Protein AF-A0A067C4D7-F1 (afdb_monomer_lite)

Radius of gyration: 29.2 Å; chains: 1; bounding box: 70×32×86 Å

Structure (mmCIF, N/CA/C/O backbone):
data_AF-A0A067C4D7-F1
#
_entry.id   AF-A0A067C4D7-F1
#
loop_
_atom_site.group_PDB
_atom_site.id
_atom_site.type_symbol
_atom_site.label_atom_id
_atom_site.label_alt_id
_atom_site.label_comp_id
_atom_site.label_asym_id
_atom_site.label_entity_id
_atom_site.label_seq_id
_atom_site.pdbx_PDB_ins_code
_atom_site.Cartn_x
_atom_site.Cartn_y
_atom_site.Cartn_z
_atom_site.occupancy
_atom_site.B_iso_or_equiv
_atom_site.auth_seq_id
_atom_site.auth_comp_id
_atom_site.auth_asym_id
_atom_site.auth_atom_id
_atom_site.pdbx_PDB_model_num
ATOM 1 N N . MET A 1 1 ? 17.557 -11.963 -56.434 1.00 45.28 1 MET A N 1
ATOM 2 C CA . MET A 1 1 ? 16.498 -11.392 -55.576 1.00 45.28 1 MET A CA 1
ATOM 3 C C . MET A 1 1 ? 16.183 -12.482 -54.581 1.00 45.28 1 MET A C 1
ATOM 5 O O . MET A 1 1 ? 15.4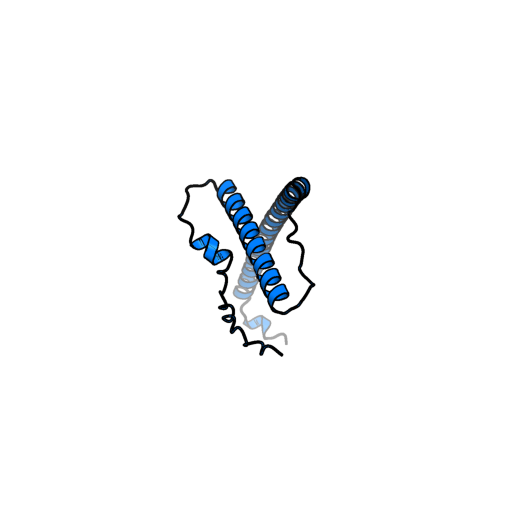04 -13.369 -54.903 1.00 45.28 1 MET A O 1
ATOM 9 N N . ASP A 1 2 ? 16.912 -12.498 -53.471 1.00 51.19 2 ASP A N 1
ATOM 10 C CA . ASP A 1 2 ? 16.811 -13.582 -52.497 1.00 51.19 2 ASP A CA 1
ATOM 11 C C . ASP A 1 2 ? 15.486 -13.450 -51.747 1.00 51.19 2 ASP A C 1
ATOM 13 O O . ASP A 1 2 ? 15.133 -12.373 -51.262 1.00 51.19 2 ASP A O 1
ATOM 17 N N . ALA A 1 3 ? 14.708 -14.530 -51.747 1.00 57.72 3 ALA A N 1
ATOM 18 C CA . ALA A 1 3 ? 13.414 -14.586 -51.092 1.00 57.72 3 ALA A CA 1
ATOM 19 C C . ALA A 1 3 ? 13.622 -14.537 -49.572 1.00 57.72 3 ALA A C 1
ATOM 21 O O . ALA A 1 3 ? 14.267 -15.412 -48.999 1.00 57.72 3 ALA A O 1
ATOM 22 N N . LEU A 1 4 ? 13.095 -13.500 -48.921 1.00 62.12 4 LEU A N 1
ATOM 23 C CA . LEU A 1 4 ? 13.079 -13.397 -47.464 1.00 62.12 4 LEU A CA 1
ATOM 24 C C . LEU A 1 4 ? 12.046 -14.387 -46.916 1.00 62.12 4 LEU A C 1
ATOM 26 O O . LEU A 1 4 ? 10.842 -14.192 -47.088 1.00 62.12 4 LEU A O 1
ATOM 30 N N . GLU A 1 5 ? 12.514 -15.454 -46.272 1.00 59.94 5 GLU A N 1
ATOM 31 C CA . GLU A 1 5 ? 11.636 -16.396 -45.582 1.00 59.94 5 GLU A CA 1
ATOM 32 C C . GLU A 1 5 ? 11.087 -15.771 -44.285 1.00 59.94 5 GLU A C 1
ATOM 34 O O . GLU A 1 5 ? 11.841 -15.158 -43.520 1.00 59.94 5 GLU A O 1
ATOM 39 N N . PRO A 1 6 ? 9.778 -15.902 -44.003 1.00 63.62 6 PRO A N 1
ATOM 40 C CA . PRO A 1 6 ? 9.190 -15.374 -42.782 1.00 63.62 6 PRO A CA 1
ATOM 41 C C . PRO A 1 6 ? 9.663 -16.183 -41.567 1.00 63.62 6 PRO A C 1
ATOM 43 O O . PRO A 1 6 ? 9.282 -17.336 -41.369 1.00 63.62 6 PRO A O 1
ATOM 46 N N . VAL A 1 7 ? 10.473 -15.552 -40.716 1.00 66.38 7 VAL A N 1
ATOM 47 C CA . VAL A 1 7 ? 10.859 -16.095 -39.408 1.00 66.38 7 VAL A CA 1
ATOM 48 C C . VAL A 1 7 ? 9.646 -16.023 -38.479 1.00 66.38 7 VAL A C 1
ATOM 50 O O . VAL A 1 7 ? 9.247 -14.947 -38.034 1.00 66.38 7 VAL A O 1
ATOM 53 N N . VAL A 1 8 ? 9.041 -17.174 -38.187 1.00 59.34 8 VAL A N 1
ATOM 54 C CA . VAL A 1 8 ? 7.929 -17.281 -37.233 1.00 59.34 8 VAL A CA 1
ATOM 55 C C . VAL A 1 8 ? 8.490 -17.168 -35.816 1.00 59.34 8 VAL A C 1
ATOM 57 O O . VAL A 1 8 ? 8.965 -18.144 -35.237 1.00 59.34 8 VAL A O 1
ATOM 60 N N . VAL A 1 9 ? 8.460 -15.961 -35.254 1.00 67.25 9 VAL A N 1
ATOM 61 C CA . VAL A 1 9 ? 8.823 -15.740 -33.849 1.00 67.25 9 VAL A CA 1
ATOM 62 C C . VAL A 1 9 ? 7.652 -16.206 -32.972 1.00 67.25 9 VAL A C 1
ATOM 64 O O . VAL A 1 9 ? 6.518 -15.780 -33.208 1.00 67.25 9 VAL A O 1
ATOM 67 N N . PRO A 1 10 ? 7.869 -17.085 -31.975 1.00 62.44 10 PRO A N 1
ATOM 68 C CA . PRO A 1 10 ? 6.796 -17.527 -31.095 1.00 62.44 10 PRO A CA 1
ATOM 69 C C . PRO A 1 10 ? 6.196 -16.339 -30.337 1.00 62.44 10 PRO A C 1
ATOM 71 O O . PRO A 1 10 ? 6.917 -15.515 -29.772 1.00 62.44 10 PRO A O 1
ATOM 74 N N . LEU A 1 11 ? 4.862 -16.275 -30.314 1.00 57.03 11 LEU A N 1
ATOM 75 C CA . LEU A 1 11 ? 4.118 -15.261 -29.572 1.00 57.03 11 LEU A CA 1
ATOM 76 C C . LEU A 1 11 ? 4.482 -15.325 -28.077 1.00 57.03 11 LEU A C 1
ATOM 78 O O . LEU A 1 11 ? 4.544 -16.423 -27.508 1.00 57.03 11 LEU A O 1
ATOM 82 N N . PRO A 1 12 ? 4.693 -14.174 -27.416 1.00 58.53 12 PRO A N 1
ATOM 83 C CA . PRO A 1 12 ? 4.969 -14.143 -25.989 1.00 58.53 12 PRO A CA 1
ATOM 84 C C . PRO A 1 12 ? 3.787 -14.751 -25.225 1.00 58.53 12 PRO A C 1
ATOM 86 O O . PRO A 1 12 ? 2.637 -14.343 -25.387 1.00 58.53 12 PRO A O 1
ATOM 89 N N . ARG A 1 13 ? 4.065 -15.754 -24.384 1.00 62.06 13 ARG A N 1
ATOM 90 C CA . ARG A 1 13 ? 3.059 -16.313 -23.474 1.00 62.06 13 ARG A CA 1
ATOM 91 C C . ARG A 1 13 ? 2.679 -15.238 -22.457 1.00 62.06 13 ARG A C 1
ATOM 93 O O . ARG A 1 13 ? 3.555 -14.688 -21.793 1.00 62.06 13 ARG A O 1
ATOM 100 N N . VAL A 1 14 ? 1.384 -14.961 -22.317 1.00 53.09 14 VAL A N 1
ATOM 101 C CA . VAL A 1 14 ? 0.871 -14.061 -21.277 1.00 53.09 14 VAL A CA 1
ATOM 102 C C . VAL A 1 14 ? 1.105 -14.727 -19.922 1.00 53.09 14 VAL A C 1
ATOM 104 O O . VAL A 1 14 ? 0.432 -15.694 -19.570 1.00 53.09 14 VAL A O 1
ATOM 107 N N . VAL A 1 15 ? 2.095 -14.242 -19.176 1.00 61.50 15 VAL A N 1
ATOM 108 C CA . VAL A 1 15 ? 2.343 -14.666 -17.795 1.00 61.50 15 VAL A CA 1
ATOM 109 C C . VAL A 1 15 ? 1.632 -13.678 -16.881 1.00 61.50 15 VAL A C 1
ATOM 111 O O . VAL A 1 15 ? 2.054 -12.530 -16.750 1.00 61.50 15 VAL A O 1
ATOM 114 N N . CYS A 1 16 ? 0.540 -14.112 -16.252 1.00 60.81 16 CYS A N 1
ATOM 115 C CA . CYS A 1 16 ? -0.111 -13.331 -15.206 1.00 60.81 16 CYS A CA 1
ATOM 116 C C . CYS A 1 16 ? 0.825 -13.262 -13.995 1.00 60.81 16 CYS A C 1
ATOM 118 O O . CYS A 1 16 ? 1.063 -14.272 -13.330 1.00 60.81 16 CYS A O 1
ATOM 120 N N . MET A 1 17 ? 1.365 -12.079 -13.707 1.00 67.06 17 MET A N 1
ATOM 121 C CA . MET A 1 17 ? 2.173 -11.876 -12.508 1.00 67.06 17 MET A CA 1
ATOM 122 C C . MET A 1 17 ? 1.288 -12.024 -11.255 1.00 67.06 17 MET A C 1
ATOM 124 O O . MET A 1 17 ? 0.211 -11.423 -11.203 1.00 67.06 17 MET A O 1
ATOM 128 N N . PRO A 1 18 ? 1.704 -12.806 -10.239 1.00 70.56 18 PRO A N 1
ATOM 129 C CA . PRO A 1 18 ? 0.938 -12.960 -9.004 1.00 70.56 18 PRO A CA 1
ATOM 130 C C . PRO A 1 18 ? 0.859 -11.626 -8.265 1.00 70.56 18 PRO A C 1
ATOM 132 O O . PRO A 1 18 ? 1.828 -10.879 -8.254 1.00 70.56 18 PRO A O 1
ATOM 135 N N . SER A 1 19 ? -0.267 -11.325 -7.614 1.00 74.75 19 SER A N 1
ATOM 136 C CA . SER A 1 19 ? -0.416 -10.067 -6.869 1.00 74.75 19 SER A CA 1
ATOM 137 C C . SER A 1 19 ? 0.635 -9.921 -5.755 1.00 74.75 19 SER A C 1
ATOM 139 O O . SER A 1 19 ? 1.112 -10.922 -5.213 1.00 74.75 19 SER A O 1
ATOM 141 N N . ALA A 1 20 ? 0.936 -8.686 -5.332 1.00 73.12 20 ALA A N 1
ATOM 142 C CA . ALA A 1 20 ? 1.822 -8.435 -4.187 1.00 73.12 20 ALA A CA 1
ATOM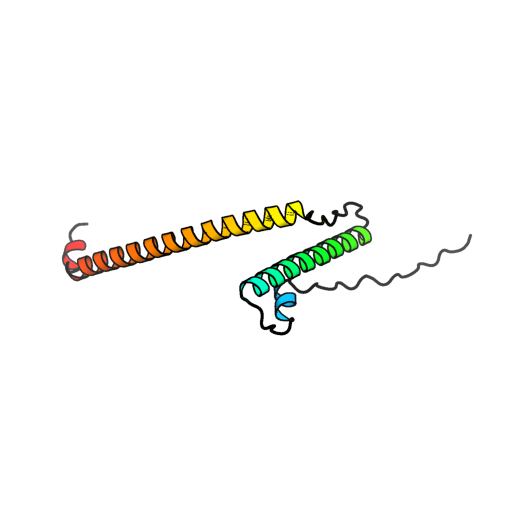 143 C C . ALA A 1 20 ? 1.389 -9.203 -2.923 1.00 73.12 20 ALA A C 1
ATOM 145 O O . ALA A 1 20 ? 2.230 -9.687 -2.169 1.00 73.12 20 ALA A O 1
ATOM 146 N N . ALA A 1 21 ? 0.079 -9.341 -2.696 1.00 71.75 21 ALA A N 1
ATOM 147 C CA . ALA A 1 21 ? -0.464 -10.100 -1.574 1.00 71.75 21 ALA A CA 1
ATOM 148 C C . ALA A 1 21 ? -0.156 -11.600 -1.702 1.00 71.75 21 ALA A C 1
ATOM 150 O O . ALA A 1 21 ? 0.283 -12.221 -0.737 1.00 71.75 21 ALA A O 1
ATOM 151 N N . THR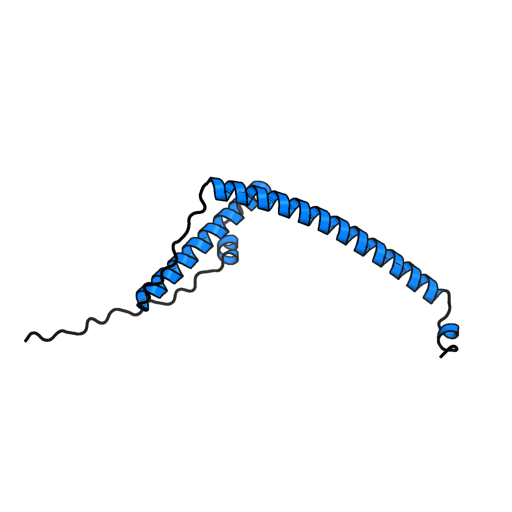 A 1 22 ? -0.306 -12.163 -2.904 1.00 73.69 22 THR A N 1
ATOM 152 C CA . THR A 1 22 ? 0.022 -13.564 -3.208 1.00 73.69 22 THR A CA 1
ATOM 153 C C . THR A 1 22 ? 1.521 -13.829 -3.065 1.00 73.69 22 THR A C 1
ATOM 155 O O . THR A 1 22 ? 1.914 -14.813 -2.444 1.00 73.69 22 THR A O 1
ATOM 158 N N . ALA A 1 23 ? 2.363 -12.921 -3.566 1.00 71.00 23 ALA A N 1
ATOM 159 C CA . ALA A 1 23 ? 3.813 -13.004 -3.407 1.00 71.00 23 ALA A CA 1
ATOM 160 C C . ALA A 1 23 ? 4.227 -12.927 -1.928 1.00 71.00 23 ALA A C 1
ATOM 162 O O . ALA A 1 23 ? 5.101 -13.669 -1.494 1.00 71.00 23 ALA A O 1
ATOM 163 N N . ASN A 1 24 ? 3.564 -12.081 -1.133 1.00 72.62 24 ASN A N 1
ATOM 164 C CA . ASN A 1 24 ? 3.804 -11.973 0.306 1.00 72.62 24 ASN A CA 1
ATOM 165 C C . ASN A 1 24 ? 3.350 -13.211 1.089 1.00 72.62 24 ASN A C 1
ATOM 167 O O . ASN A 1 24 ? 4.014 -13.580 2.056 1.00 72.62 24 ASN A O 1
ATOM 171 N N . ALA A 1 25 ? 2.245 -13.838 0.680 1.00 74.25 25 ALA A N 1
ATOM 172 C CA . ALA A 1 25 ? 1.701 -15.038 1.312 1.00 74.25 25 ALA A CA 1
ATOM 173 C C . ALA A 1 25 ? 2.518 -16.306 1.008 1.00 74.25 25 ALA A C 1
ATOM 175 O O . ALA A 1 25 ? 2.527 -17.229 1.814 1.00 74.25 25 ALA A O 1
ATOM 176 N N . ALA A 1 26 ? 3.225 -16.346 -0.126 1.00 72.44 26 ALA A N 1
ATOM 177 C CA . ALA A 1 26 ? 4.073 -17.475 -0.519 1.00 72.44 26 ALA A CA 1
ATOM 178 C C . ALA A 1 26 ? 5.401 -17.560 0.261 1.00 72.44 26 ALA A C 1
ATOM 180 O O . ALA A 1 26 ? 6.145 -18.530 0.122 1.00 72.44 26 ALA A O 1
ATOM 181 N N . VAL A 1 27 ? 5.727 -16.547 1.066 1.00 68.56 27 VAL A N 1
ATOM 182 C CA . VAL A 1 27 ? 6.971 -16.520 1.839 1.00 68.56 27 VAL A CA 1
ATOM 183 C C . VAL A 1 27 ? 6.795 -17.309 3.140 1.00 68.56 27 VAL A C 1
ATOM 185 O O . VAL A 1 27 ? 5.814 -17.083 3.851 1.00 68.56 27 VAL A O 1
ATOM 188 N N . PRO A 1 28 ? 7.770 -18.162 3.512 1.00 77.19 28 PRO A N 1
ATOM 189 C CA . PRO A 1 28 ? 7.791 -18.816 4.813 1.00 77.19 28 PRO A CA 1
ATOM 190 C C . PRO A 1 28 ? 7.576 -17.831 5.976 1.00 77.19 28 PRO A C 1
ATOM 192 O O . PRO A 1 28 ? 8.114 -16.715 5.945 1.00 77.19 28 PRO A O 1
ATOM 195 N N . PRO A 1 29 ? 6.836 -18.226 7.028 1.00 75.38 29 PRO A N 1
ATOM 196 C CA . PRO A 1 29 ? 6.641 -17.390 8.204 1.00 75.38 29 PRO A CA 1
ATOM 197 C C . PRO A 1 29 ? 7.980 -17.186 8.924 1.00 75.38 29 PRO A C 1
ATOM 199 O O . PRO A 1 29 ? 8.511 -18.088 9.569 1.00 75.38 29 PRO A O 1
ATOM 202 N N . MET A 1 30 ? 8.540 -15.983 8.810 1.00 77.81 30 MET A N 1
ATOM 203 C CA . MET A 1 30 ? 9.756 -15.591 9.522 1.00 77.81 30 MET A CA 1
ATOM 204 C C . MET A 1 30 ? 9.392 -15.016 10.892 1.00 77.81 30 MET A C 1
ATOM 206 O O . MET A 1 30 ? 8.493 -14.178 11.001 1.00 77.81 30 MET A O 1
ATOM 210 N N . ARG A 1 31 ? 10.112 -15.427 11.942 1.00 85.50 31 ARG A N 1
ATOM 211 C CA . ARG A 1 31 ? 10.001 -14.810 13.271 1.00 85.50 31 ARG A CA 1
ATOM 212 C C . ARG A 1 31 ? 10.697 -13.452 13.249 1.00 85.50 31 ARG A C 1
ATOM 214 O O . ARG A 1 31 ? 11.890 -13.354 13.500 1.00 85.50 31 ARG A O 1
ATOM 221 N N . LEU A 1 32 ? 9.937 -12.426 12.901 1.00 83.44 32 LEU A N 1
ATOM 222 C CA . LEU A 1 32 ? 10.377 -11.036 12.846 1.00 83.44 32 LEU A CA 1
ATOM 223 C C . LEU A 1 32 ? 9.604 -10.213 13.875 1.00 83.44 32 LEU A C 1
ATOM 225 O O . LEU A 1 32 ? 8.429 -10.501 14.129 1.00 83.44 32 LEU A O 1
ATOM 229 N N . SER A 1 33 ? 10.236 -9.171 14.421 1.00 89.06 33 SER A N 1
ATOM 230 C CA . SER A 1 33 ? 9.524 -8.174 15.225 1.00 89.06 33 SER A CA 1
ATOM 231 C C . SER A 1 33 ? 8.428 -7.498 14.391 1.00 89.06 33 SER A C 1
ATOM 233 O O . SER A 1 33 ? 8.487 -7.482 13.158 1.00 89.06 33 SER A O 1
ATOM 235 N N . ALA A 1 34 ? 7.413 -6.921 15.040 1.00 83.06 34 ALA A N 1
ATOM 236 C CA . ALA A 1 34 ? 6.315 -6.257 14.330 1.00 83.06 34 ALA A CA 1
ATOM 237 C C . ALA A 1 34 ? 6.811 -5.143 13.387 1.00 83.06 34 ALA A C 1
ATOM 239 O O . ALA A 1 34 ? 6.240 -4.935 12.318 1.00 83.06 34 ALA A O 1
ATOM 240 N N . GLU A 1 35 ? 7.891 -4.458 13.756 1.00 79.69 35 GLU A N 1
ATOM 241 C CA . GLU A 1 35 ? 8.522 -3.411 12.953 1.00 79.69 35 GLU A CA 1
ATOM 242 C C . GLU A 1 35 ? 9.263 -3.986 11.736 1.00 79.69 35 GLU A C 1
ATOM 244 O O . GLU A 1 35 ? 9.031 -3.559 10.604 1.00 79.69 35 GLU A O 1
ATOM 249 N N . GLN A 1 36 ? 10.048 -5.049 11.934 1.00 82.19 36 GLN A N 1
ATOM 250 C CA . GLN A 1 36 ? 10.730 -5.761 10.849 1.00 82.19 36 GLN A CA 1
ATOM 251 C C . GLN A 1 36 ? 9.742 -6.376 9.850 1.00 82.19 36 GLN A C 1
ATOM 253 O O . GLN A 1 36 ? 9.966 -6.322 8.642 1.00 82.19 36 GLN A O 1
ATOM 258 N N . GLN A 1 37 ? 8.619 -6.927 10.324 1.00 83.44 37 GLN A N 1
ATOM 259 C CA . GLN A 1 37 ? 7.573 -7.455 9.443 1.00 83.44 37 GLN A CA 1
ATOM 260 C C . GLN A 1 37 ? 6.999 -6.373 8.528 1.00 83.44 37 GLN A C 1
ATOM 262 O O . GLN A 1 37 ? 6.758 -6.635 7.350 1.00 83.44 37 GLN A O 1
ATOM 267 N N . ARG A 1 38 ? 6.782 -5.160 9.049 1.00 77.75 38 ARG A N 1
ATOM 268 C CA . ARG A 1 38 ? 6.282 -4.030 8.254 1.00 77.75 38 ARG A CA 1
ATOM 269 C C . ARG A 1 38 ? 7.307 -3.597 7.217 1.00 77.75 38 ARG A C 1
ATOM 271 O O . ARG A 1 38 ? 6.948 -3.478 6.050 1.00 77.75 38 ARG A O 1
ATOM 278 N N . HIS A 1 39 ? 8.568 -3.452 7.619 1.00 80.44 39 HIS A N 1
ATOM 279 C CA . HIS A 1 39 ? 9.645 -3.083 6.705 1.00 80.44 39 HIS A CA 1
ATOM 280 C C . HIS A 1 39 ? 9.784 -4.090 5.553 1.00 80.44 39 HIS A C 1
ATOM 282 O O . HIS A 1 39 ? 9.780 -3.721 4.382 1.00 80.44 39 HIS A O 1
ATOM 288 N N . VAL A 1 40 ? 9.781 -5.389 5.865 1.00 82.06 40 VAL A N 1
ATOM 289 C CA . VAL A 1 40 ? 9.845 -6.451 4.852 1.00 82.06 40 VAL A CA 1
ATOM 290 C C . VAL A 1 40 ? 8.616 -6.446 3.934 1.00 82.06 40 VAL A C 1
ATOM 292 O O . VAL A 1 40 ? 8.756 -6.656 2.729 1.00 82.06 40 VAL A O 1
ATOM 295 N N . ARG A 1 41 ? 7.409 -6.191 4.461 1.00 79.69 41 ARG A N 1
ATOM 296 C CA . ARG A 1 41 ? 6.194 -6.049 3.634 1.00 79.69 41 ARG A CA 1
ATOM 297 C C . ARG A 1 41 ? 6.301 -4.865 2.670 1.00 79.69 41 ARG A C 1
ATOM 299 O O . ARG A 1 41 ? 5.939 -5.028 1.506 1.00 79.69 41 ARG A O 1
ATOM 306 N N . ALA A 1 42 ? 6.812 -3.723 3.130 1.00 77.69 42 ALA A N 1
ATOM 307 C CA . ALA A 1 42 ? 7.023 -2.540 2.299 1.00 77.69 42 ALA A CA 1
ATOM 308 C C . ALA A 1 42 ? 8.038 -2.823 1.181 1.00 77.69 42 ALA A C 1
ATOM 310 O O . ALA A 1 42 ? 7.709 -2.672 0.005 1.00 77.69 42 ALA A O 1
ATOM 311 N N . LEU A 1 43 ? 9.215 -3.365 1.521 1.00 79.75 43 LEU A N 1
ATOM 312 C CA . LEU A 1 43 ? 10.239 -3.754 0.541 1.00 79.75 43 LEU A CA 1
ATOM 313 C C . LEU A 1 43 ? 9.682 -4.671 -0.552 1.00 79.75 43 LEU A C 1
ATOM 315 O O . LEU A 1 43 ? 9.940 -4.472 -1.738 1.00 79.75 43 LEU A O 1
ATOM 319 N N . ARG A 1 44 ? 8.874 -5.665 -0.171 1.00 78.25 44 ARG A N 1
ATOM 320 C CA . ARG A 1 44 ? 8.245 -6.585 -1.128 1.00 78.25 44 ARG A CA 1
ATOM 321 C C . ARG A 1 44 ? 7.201 -5.908 -1.999 1.00 78.25 44 ARG A C 1
ATOM 323 O O . ARG A 1 44 ? 7.108 -6.228 -3.180 1.00 78.25 44 ARG A O 1
ATOM 330 N N . HIS A 1 45 ? 6.427 -4.981 -1.441 1.00 81.81 45 HIS A N 1
ATOM 331 C CA . HIS A 1 45 ? 5.473 -4.200 -2.218 1.00 81.81 45 HIS A CA 1
ATOM 332 C C . HIS A 1 45 ? 6.185 -3.365 -3.291 1.00 81.81 45 HIS A C 1
ATOM 334 O O . HIS A 1 45 ? 5.790 -3.407 -4.457 1.00 81.81 45 HIS A O 1
ATOM 340 N N . HIS A 1 46 ? 7.277 -2.687 -2.929 1.00 78.00 46 HIS A N 1
ATOM 341 C CA . HIS A 1 46 ? 8.096 -1.935 -3.882 1.00 78.00 46 HIS A CA 1
ATOM 342 C C . HIS A 1 46 ? 8.746 -2.847 -4.925 1.00 78.00 46 HIS A C 1
ATOM 344 O O . HIS A 1 46 ? 8.684 -2.557 -6.118 1.00 78.00 46 HIS A O 1
ATOM 350 N N . ALA A 1 47 ? 9.301 -3.989 -4.510 1.00 78.94 47 ALA A N 1
ATOM 351 C CA . ALA A 1 47 ? 9.862 -4.971 -5.435 1.00 78.94 47 ALA A CA 1
ATOM 352 C C . ALA A 1 47 ? 8.812 -5.485 -6.435 1.00 78.94 47 ALA A C 1
ATOM 354 O O . ALA A 1 47 ? 9.092 -5.578 -7.628 1.00 78.94 47 ALA A O 1
ATOM 355 N N . PHE A 1 48 ? 7.586 -5.757 -5.980 1.00 82.56 48 PHE A N 1
ATOM 356 C CA . PHE A 1 48 ? 6.491 -6.159 -6.859 1.00 82.56 48 PHE A CA 1
ATOM 357 C C . PHE A 1 48 ? 6.126 -5.064 -7.869 1.00 82.56 48 PHE A C 1
ATOM 359 O O . PHE A 1 48 ? 6.010 -5.350 -9.061 1.00 82.56 48 PHE A O 1
ATOM 366 N N . ARG A 1 49 ? 5.987 -3.811 -7.415 1.00 80.75 49 ARG A N 1
ATOM 367 C CA . ARG A 1 49 ? 5.711 -2.663 -8.295 1.00 80.75 49 ARG A CA 1
ATOM 368 C C . ARG A 1 49 ? 6.769 -2.516 -9.388 1.00 80.75 49 ARG A C 1
ATOM 370 O O . ARG A 1 49 ? 6.401 -2.369 -10.549 1.00 80.75 49 ARG A O 1
ATOM 377 N N . ARG A 1 50 ? 8.054 -2.680 -9.051 1.00 76.62 50 ARG A N 1
ATOM 378 C CA . ARG A 1 50 ? 9.162 -2.655 -10.026 1.00 76.62 50 ARG A CA 1
ATOM 379 C C . ARG A 1 50 ? 8.998 -3.710 -11.118 1.00 76.62 50 ARG A C 1
ATOM 381 O O . ARG A 1 50 ? 9.119 -3.407 -12.302 1.00 76.62 50 ARG A O 1
ATOM 388 N N . VAL A 1 51 ? 8.704 -4.952 -10.733 1.00 79.69 51 VAL A N 1
ATOM 389 C CA . VAL A 1 51 ? 8.509 -6.042 -11.703 1.00 79.69 51 VAL A CA 1
ATOM 390 C C . VAL A 1 51 ? 7.279 -5.782 -12.574 1.00 79.69 51 VAL A C 1
ATOM 392 O O . VAL A 1 51 ? 7.310 -6.039 -13.776 1.00 79.69 51 VAL A O 1
ATOM 395 N N . GLN A 1 52 ? 6.214 -5.233 -11.991 1.00 82.50 52 GLN A N 1
ATOM 396 C CA . GLN A 1 52 ? 5.001 -4.873 -12.715 1.00 82.50 52 GLN A CA 1
ATOM 397 C C . GLN A 1 52 ? 5.260 -3.780 -13.768 1.00 82.50 52 GLN A C 1
ATOM 399 O O . GLN A 1 52 ? 4.842 -3.919 -14.915 1.00 82.50 52 GLN A O 1
ATOM 404 N N . GLU A 1 53 ? 5.975 -2.715 -13.408 1.00 82.25 53 GLU A N 1
ATOM 405 C CA . GLU A 1 53 ? 6.351 -1.641 -14.337 1.00 82.25 53 GLU A CA 1
ATOM 406 C C . GLU A 1 53 ? 7.268 -2.142 -15.449 1.00 82.25 53 GLU A C 1
ATOM 408 O O . GLU A 1 53 ? 7.064 -1.816 -16.619 1.00 82.25 53 GLU A O 1
ATOM 413 N N . HIS A 1 54 ? 8.232 -3.000 -15.111 1.00 79.19 54 HIS A N 1
ATOM 414 C CA . HIS A 1 54 ? 9.097 -3.616 -16.107 1.00 79.19 54 HIS A CA 1
ATOM 415 C C . HIS A 1 54 ? 8.303 -4.492 -17.085 1.00 79.19 54 HIS A C 1
ATOM 417 O O . HIS A 1 54 ? 8.498 -4.392 -18.294 1.00 79.19 54 HIS A O 1
ATOM 423 N N . HIS A 1 55 ? 7.348 -5.281 -16.585 1.00 79.44 55 HIS A N 1
ATOM 424 C CA . HIS A 1 55 ? 6.450 -6.070 -17.425 1.00 79.44 55 HIS A CA 1
ATOM 425 C C . HIS A 1 55 ? 5.645 -5.189 -18.390 1.00 79.44 55 HIS A C 1
ATOM 427 O O . HIS A 1 55 ? 5.577 -5.489 -19.583 1.00 79.44 55 HIS A O 1
ATOM 433 N N . PHE A 1 56 ? 5.087 -4.075 -17.907 1.00 80.44 56 PHE A N 1
ATOM 434 C CA . PHE A 1 56 ? 4.376 -3.125 -18.763 1.00 80.44 56 PHE A CA 1
ATOM 435 C C . PHE A 1 56 ? 5.283 -2.494 -19.821 1.00 80.44 56 PHE A C 1
ATOM 437 O O . PHE A 1 56 ? 4.861 -2.353 -20.966 1.00 80.44 56 PHE A O 1
ATOM 444 N N . ASN A 1 57 ? 6.531 -2.172 -19.480 1.00 77.00 57 ASN A N 1
ATOM 445 C CA . ASN A 1 57 ? 7.502 -1.655 -20.443 1.00 77.00 57 ASN A CA 1
ATOM 446 C C . ASN A 1 57 ? 7.861 -2.695 -21.511 1.00 77.00 57 ASN A C 1
ATOM 448 O O . ASN A 1 57 ? 7.878 -2.367 -22.694 1.00 77.00 57 ASN A O 1
ATOM 452 N N . CYS A 1 58 ? 8.088 -3.955 -21.129 1.00 76.06 58 CYS A N 1
ATOM 453 C CA . CYS A 1 58 ? 8.318 -5.036 -22.088 1.00 76.06 58 CYS A CA 1
ATOM 454 C C . CYS A 1 58 ? 7.120 -5.220 -23.028 1.00 76.06 58 CYS A C 1
ATOM 456 O O . CYS A 1 58 ? 7.307 -5.345 -24.236 1.00 76.06 58 CYS A O 1
ATOM 458 N N . ALA A 1 59 ? 5.894 -5.191 -22.497 1.00 77.06 59 ALA A N 1
ATOM 459 C CA . ALA A 1 59 ? 4.684 -5.251 -23.311 1.00 77.06 59 ALA A CA 1
ATOM 460 C C . ALA A 1 59 ? 4.584 -4.048 -24.266 1.00 77.06 59 ALA A C 1
ATOM 462 O O . ALA A 1 59 ? 4.317 -4.231 -25.451 1.00 77.06 59 ALA A O 1
ATOM 463 N N . ALA A 1 60 ? 4.860 -2.831 -23.787 1.00 75.56 60 ALA A N 1
ATOM 464 C CA . ALA A 1 60 ? 4.855 -1.623 -24.611 1.00 75.56 60 ALA A CA 1
ATOM 465 C C . ALA A 1 60 ? 5.848 -1.720 -25.780 1.00 75.56 60 ALA A C 1
ATOM 467 O O . ALA A 1 60 ? 5.462 -1.457 -26.918 1.00 75.56 60 ALA A O 1
ATOM 468 N N . ILE A 1 61 ? 7.078 -2.181 -25.521 1.00 76.12 61 ILE A N 1
ATOM 469 C CA . ILE A 1 61 ? 8.110 -2.396 -26.548 1.00 76.12 61 ILE A CA 1
ATOM 470 C C . ILE A 1 61 ? 7.644 -3.427 -27.583 1.00 76.12 61 ILE A C 1
ATOM 472 O O . ILE A 1 61 ? 7.738 -3.178 -28.783 1.00 76.12 61 ILE A O 1
ATOM 476 N N . LEU A 1 62 ? 7.103 -4.567 -27.136 1.00 72.81 62 LEU A N 1
ATOM 477 C CA . LEU A 1 62 ? 6.602 -5.623 -28.026 1.00 72.81 62 LEU A CA 1
ATOM 478 C C . LEU A 1 62 ? 5.429 -5.154 -28.898 1.00 72.81 62 LEU A C 1
ATOM 480 O O . LEU A 1 62 ? 5.296 -5.596 -30.036 1.00 72.81 62 LEU A O 1
ATOM 484 N N . HIS A 1 63 ? 4.602 -4.242 -28.389 1.00 77.75 63 HIS A N 1
ATOM 485 C CA . HIS A 1 63 ? 3.506 -3.622 -29.134 1.00 77.75 63 HIS A CA 1
ATOM 486 C C . HIS A 1 63 ? 3.934 -2.396 -29.965 1.00 77.75 63 HIS A C 1
ATOM 488 O O . HIS A 1 63 ? 3.079 -1.732 -30.547 1.00 77.75 63 HIS A O 1
ATOM 494 N N . GLY A 1 64 ? 5.236 -2.091 -30.050 1.00 73.12 64 GLY A N 1
ATOM 495 C CA . GLY A 1 64 ? 5.774 -0.997 -30.867 1.00 73.12 64 GLY A CA 1
ATOM 496 C C . GLY A 1 64 ? 5.605 0.401 -30.264 1.00 73.12 64 GLY A C 1
ATOM 497 O O . GLY A 1 64 ? 5.800 1.398 -30.957 1.00 73.12 64 GLY A O 1
ATOM 498 N N . SER A 1 65 ? 5.248 0.500 -28.982 1.00 74.88 65 SER A N 1
ATOM 499 C CA . SER A 1 65 ? 5.161 1.770 -28.263 1.00 74.88 65 SER A CA 1
ATOM 500 C C . SER A 1 65 ? 6.521 2.161 -27.682 1.00 74.88 65 SER A C 1
ATOM 502 O O . SER A 1 65 ? 7.123 1.412 -26.915 1.00 74.88 65 SER A O 1
ATOM 504 N N . LEU A 1 66 ? 6.977 3.375 -28.000 1.00 62.56 66 LEU A N 1
ATOM 505 C CA . LEU A 1 66 ? 8.175 3.996 -27.415 1.00 62.56 66 LEU A CA 1
ATOM 506 C C . LEU A 1 66 ? 7.899 4.681 -26.065 1.00 62.56 66 LEU A C 1
ATOM 508 O O . LEU A 1 66 ? 8.821 5.186 -25.429 1.00 62.56 66 LEU A O 1
ATOM 512 N N . ALA A 1 67 ? 6.642 4.711 -25.611 1.00 66.56 67 ALA A N 1
ATOM 513 C CA . ALA A 1 67 ? 6.256 5.315 -24.339 1.00 66.56 67 ALA A CA 1
ATOM 514 C C . ALA A 1 67 ? 6.554 4.367 -23.163 1.00 66.56 67 ALA A C 1
ATOM 516 O O . ALA A 1 67 ? 5.651 3.928 -22.450 1.00 66.56 67 ALA A O 1
ATOM 517 N N . THR A 1 68 ? 7.825 4.016 -22.968 1.00 67.69 68 THR A N 1
ATOM 518 C CA . THR A 1 68 ? 8.270 3.307 -21.765 1.00 67.69 68 THR A CA 1
ATOM 519 C C . THR A 1 68 ? 8.293 4.275 -20.592 1.00 67.69 68 THR A 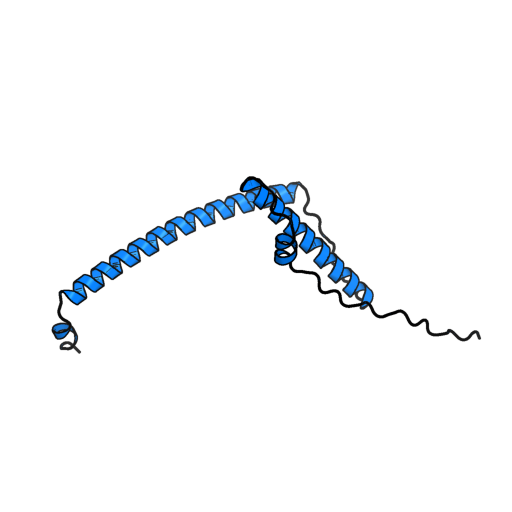C 1
ATOM 521 O O . THR A 1 68 ? 8.816 5.385 -20.710 1.00 67.69 68 THR A O 1
ATOM 524 N N . ARG A 1 69 ? 7.753 3.862 -19.446 1.00 67.00 69 ARG A N 1
ATOM 525 C CA . ARG A 1 69 ? 7.865 4.647 -18.215 1.00 67.00 69 ARG A CA 1
ATOM 526 C C . ARG A 1 69 ? 9.211 4.345 -17.560 1.00 67.00 69 ARG A C 1
ATOM 528 O O . ARG A 1 69 ? 9.548 3.165 -17.435 1.00 67.00 69 ARG A O 1
ATOM 535 N N . PRO A 1 70 ? 9.986 5.356 -17.138 1.00 65.38 70 PRO A N 1
ATOM 536 C CA . PRO A 1 70 ? 11.170 5.091 -16.341 1.00 65.38 70 PRO A CA 1
ATOM 537 C C . PRO A 1 70 ? 10.740 4.387 -15.053 1.00 65.38 70 PRO A C 1
ATOM 539 O O . PRO A 1 70 ? 9.801 4.822 -14.387 1.00 65.38 70 PRO A O 1
ATOM 542 N N . VAL A 1 71 ? 11.421 3.291 -14.722 1.00 64.38 71 VAL A N 1
ATOM 543 C CA . VAL A 1 71 ? 11.332 2.705 -13.383 1.00 64.38 71 VAL A CA 1
ATOM 544 C C . VAL A 1 71 ? 12.108 3.657 -12.482 1.00 64.38 71 VAL A C 1
ATOM 546 O O . VAL A 1 71 ? 13.338 3.622 -12.456 1.00 64.38 71 VAL A O 1
ATOM 549 N N . ALA A 1 72 ? 11.399 4.585 -11.843 1.00 62.97 72 ALA A N 1
ATOM 550 C CA . ALA A 1 72 ? 12.009 5.535 -10.929 1.00 62.97 72 ALA A CA 1
ATOM 551 C C . ALA A 1 72 ? 12.400 4.789 -9.650 1.00 62.97 72 ALA A C 1
ATOM 553 O O . ALA A 1 72 ? 11.564 4.171 -8.984 1.00 62.97 72 ALA A O 1
ATOM 554 N N . PHE A 1 73 ? 13.689 4.813 -9.332 1.00 59.50 73 PHE A N 1
ATOM 555 C CA . PHE A 1 73 ? 14.145 4.440 -8.005 1.00 59.50 73 PHE A CA 1
ATOM 556 C C . PHE A 1 73 ? 13.886 5.646 -7.109 1.00 59.50 73 PHE A C 1
ATOM 558 O O . PHE A 1 73 ? 14.347 6.726 -7.472 1.00 59.50 73 PHE A O 1
ATOM 565 N N . PRO A 1 74 ? 13.142 5.498 -6.000 1.00 62.78 74 PRO A N 1
ATOM 566 C CA . PRO A 1 74 ? 13.127 6.557 -5.013 1.00 62.78 74 PRO A CA 1
ATOM 567 C C . PRO A 1 74 ? 14.565 6.753 -4.533 1.00 62.78 74 PRO A C 1
ATOM 569 O O . PRO A 1 74 ? 15.242 5.779 -4.185 1.00 62.78 74 PRO A O 1
ATOM 572 N N . ASP A 1 75 ? 15.045 7.990 -4.582 1.00 72.94 75 ASP A N 1
ATOM 573 C CA . ASP A 1 75 ? 16.349 8.328 -4.017 1.00 72.94 75 ASP A CA 1
ATOM 574 C C . ASP A 1 75 ? 16.332 8.064 -2.502 1.00 72.94 75 ASP A C 1
ATOM 576 O O . ASP A 1 75 ? 15.275 8.058 -1.868 1.00 72.94 75 ASP A O 1
ATOM 580 N N . ALA A 1 76 ? 17.499 7.845 -1.885 1.00 72.19 76 ALA A N 1
ATOM 581 C CA . ALA A 1 76 ? 17.580 7.563 -0.443 1.00 72.19 76 ALA A CA 1
ATOM 582 C C . ALA A 1 76 ? 16.899 8.659 0.408 1.00 72.19 76 ALA A C 1
ATOM 584 O O . ALA A 1 76 ? 16.283 8.379 1.440 1.00 72.19 76 ALA A O 1
ATOM 585 N N . ASP A 1 77 ? 16.942 9.904 -0.064 1.00 72.25 77 ASP A N 1
ATOM 586 C CA . ASP A 1 77 ? 16.265 11.043 0.556 1.00 72.25 77 ASP A CA 1
ATOM 587 C C . ASP A 1 77 ? 14.736 10.974 0.386 1.00 72.25 77 ASP A C 1
ATOM 589 O O . ASP A 1 77 ? 13.985 11.324 1.296 1.00 72.25 77 ASP A O 1
ATOM 593 N N . GLU A 1 78 ? 14.246 10.444 -0.736 1.00 70.25 78 GLU A N 1
ATOM 594 C CA . GLU A 1 78 ? 12.817 10.210 -0.960 1.00 70.25 78 GLU A CA 1
ATOM 595 C C . GLU A 1 78 ? 12.298 9.030 -0.128 1.00 70.25 78 GLU A C 1
ATOM 597 O O . GLU A 1 78 ? 11.186 9.090 0.398 1.00 70.25 78 GLU A O 1
ATOM 602 N N . GLU A 1 79 ? 13.102 7.978 0.060 1.00 71.81 79 GLU A N 1
ATOM 603 C CA . GLU A 1 79 ? 12.758 6.862 0.948 1.00 71.81 79 GLU A CA 1
ATOM 604 C C . GLU A 1 79 ? 12.644 7.323 2.410 1.00 71.81 79 GLU A C 1
ATOM 606 O O . GLU A 1 79 ? 11.699 6.943 3.108 1.00 71.81 79 GLU A O 1
ATOM 611 N N . THR A 1 80 ? 13.555 8.186 2.873 1.00 77.38 80 THR A N 1
ATOM 612 C CA . THR A 1 80 ? 13.499 8.737 4.238 1.00 77.38 80 THR A CA 1
AT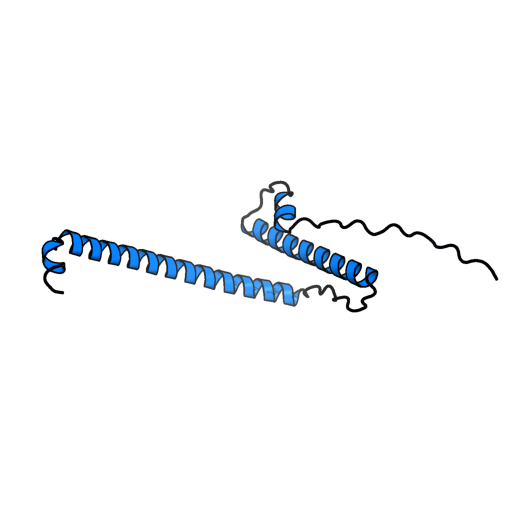OM 613 C C . THR A 1 80 ? 12.344 9.724 4.418 1.00 77.38 80 THR A C 1
ATOM 615 O O . THR A 1 80 ? 11.634 9.650 5.425 1.00 77.38 80 THR A O 1
ATOM 618 N N . ALA A 1 81 ? 12.084 10.590 3.433 1.00 78.56 81 ALA A N 1
ATOM 619 C CA . ALA A 1 81 ? 10.930 11.488 3.441 1.00 78.56 81 ALA A CA 1
ATOM 620 C C . ALA A 1 81 ? 9.602 10.714 3.430 1.00 78.56 81 ALA A C 1
ATOM 622 O O . ALA A 1 81 ? 8.686 11.036 4.191 1.00 78.56 81 ALA A O 1
ATOM 623 N N . SER A 1 82 ? 9.514 9.650 2.628 1.00 74.62 82 SER A N 1
ATOM 624 C CA . SER A 1 82 ? 8.357 8.754 2.591 1.00 74.62 82 SER A CA 1
ATOM 625 C C . SER A 1 82 ? 8.153 8.049 3.934 1.00 74.62 82 SER A C 1
ATOM 627 O O . SER A 1 82 ? 7.041 8.030 4.458 1.00 74.62 82 SER A O 1
ATOM 629 N N . ALA A 1 83 ? 9.225 7.561 4.569 1.00 77.81 83 ALA A N 1
ATOM 630 C CA . ALA A 1 83 ? 9.149 6.957 5.899 1.00 77.81 83 ALA A CA 1
ATOM 631 C C . ALA A 1 83 ? 8.660 7.949 6.974 1.00 77.81 83 ALA A C 1
ATOM 633 O O . ALA A 1 83 ? 7.859 7.580 7.839 1.00 77.81 83 ALA A O 1
ATOM 634 N N . ALA A 1 84 ? 9.090 9.213 6.909 1.00 82.56 84 ALA A N 1
ATOM 635 C CA . ALA A 1 84 ? 8.627 10.269 7.810 1.00 82.56 84 ALA A CA 1
ATOM 636 C C . ALA A 1 84 ? 7.146 10.625 7.580 1.00 82.56 84 ALA A C 1
ATOM 638 O O . ALA A 1 84 ? 6.375 10.767 8.537 1.00 82.56 84 ALA A O 1
ATOM 639 N N . ALA A 1 85 ? 6.723 10.713 6.317 1.00 83.00 85 ALA A N 1
ATOM 640 C CA . ALA A 1 85 ? 5.325 10.922 5.954 1.00 83.00 85 ALA A CA 1
ATOM 641 C C . ALA A 1 85 ? 4.447 9.751 6.421 1.00 83.00 85 ALA A C 1
ATOM 643 O O . ALA A 1 85 ? 3.401 9.970 7.029 1.00 83.00 85 ALA A O 1
ATOM 644 N N . GLU A 1 86 ? 4.896 8.506 6.236 1.00 82.94 86 GLU A N 1
ATOM 645 C CA . GLU A 1 86 ? 4.205 7.320 6.748 1.00 82.94 86 GLU A CA 1
ATOM 646 C C . GLU A 1 86 ? 4.071 7.337 8.274 1.00 82.94 86 GLU A C 1
ATOM 648 O O . GLU A 1 86 ? 3.013 6.988 8.797 1.00 82.94 86 GLU A O 1
ATOM 653 N N . ALA A 1 87 ? 5.121 7.723 9.004 1.00 85.19 87 ALA A N 1
ATOM 654 C CA . ALA A 1 87 ? 5.067 7.831 10.461 1.00 85.19 87 ALA A CA 1
ATOM 655 C C . ALA A 1 87 ? 4.028 8.871 10.908 1.00 85.19 87 ALA A C 1
ATOM 657 O O . ALA A 1 87 ? 3.233 8.605 11.810 1.00 85.19 87 ALA A O 1
ATOM 658 N N . THR A 1 88 ? 3.982 10.011 10.217 1.00 90.00 88 THR A N 1
ATOM 659 C CA . THR A 1 88 ? 3.014 11.085 10.474 1.00 90.00 88 THR A CA 1
ATOM 660 C C . THR A 1 88 ? 1.584 10.625 10.192 1.00 90.00 88 THR A C 1
ATOM 662 O O . THR A 1 88 ? 0.707 10.758 11.044 1.00 90.00 88 THR A O 1
ATOM 665 N N . LEU A 1 89 ? 1.352 9.999 9.035 1.00 90.94 89 LEU A N 1
ATOM 666 C CA . LEU A 1 89 ? 0.048 9.446 8.666 1.00 90.94 89 LEU A CA 1
ATOM 667 C C . LEU A 1 89 ? -0.403 8.358 9.645 1.00 90.94 89 LEU A C 1
ATOM 669 O O . LEU A 1 89 ? -1.580 8.277 9.979 1.00 90.94 89 LEU A O 1
ATOM 673 N N . ARG A 1 90 ? 0.518 7.533 10.157 1.00 86.31 90 ARG A N 1
ATOM 674 C CA . ARG A 1 90 ? 0.194 6.534 11.185 1.00 86.31 90 ARG A CA 1
ATOM 675 C C . ARG A 1 90 ? -0.246 7.176 12.493 1.00 86.31 90 ARG A C 1
ATOM 677 O O . ARG A 1 90 ? -1.201 6.681 13.083 1.00 86.31 90 ARG A O 1
ATOM 684 N N . ALA A 1 91 ? 0.417 8.244 12.927 1.00 91.56 91 ALA A N 1
ATOM 685 C CA . ALA A 1 91 ? 0.002 8.982 14.117 1.00 91.56 91 ALA A CA 1
ATOM 686 C C . ALA A 1 91 ? -1.408 9.568 13.934 1.00 91.56 91 ALA A C 1
ATOM 688 O O . ALA A 1 91 ? -2.265 9.369 14.789 1.00 91.56 91 ALA A O 1
ATOM 689 N N . GLN A 1 92 ? -1.683 10.170 12.773 1.00 93.00 92 GLN A N 1
ATOM 690 C CA . GLN A 1 92 ? -3.012 10.693 12.437 1.00 93.00 92 GLN A CA 1
ATOM 691 C C . GLN A 1 92 ? -4.082 9.596 12.394 1.00 93.00 92 GLN A C 1
ATOM 693 O O . GLN A 1 92 ? -5.180 9.783 12.907 1.00 93.00 92 GLN A O 1
ATOM 698 N N . ILE A 1 93 ? -3.774 8.429 11.817 1.00 91.06 93 ILE A N 1
ATOM 699 C CA . ILE A 1 93 ? -4.697 7.287 11.812 1.00 91.06 93 ILE A CA 1
ATOM 700 C C . ILE A 1 93 ? -4.983 6.833 13.244 1.00 91.06 93 ILE A C 1
ATOM 702 O O . ILE A 1 93 ? -6.138 6.587 13.566 1.00 91.06 93 ILE A O 1
ATOM 706 N N . GLN A 1 94 ? -3.967 6.737 14.104 1.00 93.31 94 GLN A N 1
ATOM 707 C CA . GLN A 1 94 ? -4.156 6.341 15.502 1.00 93.31 94 GLN A CA 1
ATOM 708 C C . GLN A 1 94 ? -5.051 7.327 16.258 1.00 93.31 94 GLN A C 1
ATOM 710 O O . GLN A 1 94 ? -5.982 6.905 16.945 1.00 93.31 94 GLN A O 1
ATOM 715 N N . GLU A 1 95 ? -4.819 8.624 16.080 1.00 94.88 95 GLU A N 1
ATOM 716 C CA . GLU A 1 95 ? -5.649 9.678 16.660 1.00 94.88 95 GLU A CA 1
ATOM 717 C C . GLU A 1 95 ? -7.100 9.579 16.169 1.00 94.88 95 GLU A C 1
ATOM 719 O O . GLU A 1 95 ? -8.023 9.488 16.975 1.00 94.88 95 GLU A O 1
ATOM 724 N N . LEU A 1 96 ? -7.311 9.473 14.854 1.00 93.81 96 LEU A N 1
ATOM 725 C CA . LEU A 1 96 ? -8.645 9.315 14.271 1.00 93.81 96 LEU A CA 1
ATOM 726 C C . LEU A 1 96 ? -9.341 8.031 14.731 1.00 93.81 96 LEU A C 1
ATOM 728 O O . LEU A 1 96 ? -10.550 8.037 14.947 1.00 93.81 96 LEU A O 1
ATOM 732 N N . THR A 1 97 ? -8.609 6.928 14.907 1.00 93.12 97 THR A N 1
ATOM 733 C CA . THR A 1 97 ? -9.192 5.688 15.439 1.00 93.12 97 THR A CA 1
ATOM 734 C C . THR A 1 97 ? -9.617 5.827 16.896 1.00 93.12 97 THR A C 1
ATOM 736 O O . THR A 1 97 ? -10.638 5.258 17.270 1.00 93.12 97 THR A O 1
ATOM 739 N N . ALA A 1 98 ? -8.885 6.601 17.705 1.00 93.44 98 ALA A N 1
ATOM 740 C CA . ALA A 1 98 ? -9.271 6.876 19.085 1.00 93.44 98 ALA A CA 1
ATOM 741 C C . ALA A 1 98 ? -10.532 7.749 19.137 1.00 93.44 98 ALA A C 1
ATOM 743 O O . ALA A 1 98 ? -11.489 7.397 19.820 1.00 93.44 98 ALA A O 1
ATOM 744 N N . VAL A 1 99 ? -10.580 8.815 18.333 1.00 94.38 99 VAL A N 1
ATOM 745 C CA . VAL A 1 99 ? -11.759 9.690 18.234 1.00 94.38 99 VAL A CA 1
ATOM 746 C C . VAL A 1 99 ? -12.983 8.925 17.728 1.00 94.38 99 VAL A C 1
ATOM 748 O O . VAL A 1 99 ? -14.070 9.082 18.275 1.00 94.38 99 VAL A O 1
ATOM 751 N N . ASN A 1 100 ? -12.832 8.059 16.721 1.00 93.62 100 ASN A N 1
ATOM 752 C CA . ASN A 1 100 ? -13.944 7.224 16.259 1.00 93.62 100 ASN A CA 1
ATOM 753 C C . ASN A 1 100 ? -14.458 6.297 17.361 1.00 93.62 100 ASN A C 1
ATOM 755 O O . ASN A 1 100 ? -15.666 6.188 17.525 1.00 93.62 100 ASN A O 1
ATOM 759 N N . LEU A 1 101 ? -13.572 5.682 18.148 1.00 95.06 101 LEU A N 1
ATOM 760 C CA . LEU A 1 101 ? -13.979 4.845 19.277 1.00 95.06 101 LEU A CA 1
ATOM 761 C C . LEU A 1 101 ? -14.763 5.654 20.329 1.00 95.06 101 LEU A C 1
ATOM 763 O O . LEU A 1 101 ? -15.784 5.197 20.843 1.00 95.06 101 LEU A O 1
ATOM 767 N N . GLU A 1 102 ? -14.318 6.870 20.644 1.00 94.00 102 GLU A N 1
ATOM 768 C CA . GLU A 1 102 ? -15.027 7.781 21.555 1.00 94.00 102 GLU A CA 1
ATOM 769 C C . GLU A 1 102 ? -16.406 8.191 21.016 1.00 94.00 102 GLU A C 1
ATOM 771 O O . GLU A 1 102 ? -17.394 8.206 21.751 1.00 94.00 102 GLU A O 1
ATOM 776 N N . LEU A 1 103 ? -16.508 8.476 19.718 1.00 93.88 103 LEU A N 1
ATOM 777 C CA . LEU A 1 103 ? -17.780 8.805 19.075 1.00 93.88 103 LEU A CA 1
ATOM 778 C C . LEU A 1 103 ? -18.725 7.601 19.027 1.00 93.88 103 LEU A C 1
ATOM 780 O O . LEU A 1 103 ? -19.907 7.749 19.331 1.00 93.88 103 LEU A O 1
ATOM 784 N N . GLU A 1 104 ? -18.220 6.412 18.695 1.00 94.25 104 GLU A N 1
ATOM 785 C CA . GLU A 1 104 ? -18.992 5.166 18.684 1.00 94.25 104 GLU A CA 1
ATOM 786 C C . GLU A 1 104 ? -19.534 4.838 20.078 1.00 94.25 104 GLU A C 1
ATOM 788 O O . GLU A 1 104 ? -20.712 4.516 20.225 1.00 94.25 104 GLU A O 1
ATOM 793 N N . THR A 1 105 ? -18.708 4.976 21.117 1.00 93.06 105 THR A N 1
ATOM 794 C CA . THR A 1 105 ? -19.134 4.746 22.507 1.00 93.06 105 THR A CA 1
ATOM 795 C C . THR A 1 105 ? -20.142 5.785 22.992 1.00 93.06 105 THR A C 1
ATOM 797 O O . THR A 1 105 ? -21.130 5.418 23.627 1.00 93.06 105 THR A O 1
ATOM 800 N N . SER A 1 106 ? -19.952 7.062 22.655 1.00 92.38 106 SER A N 1
ATOM 801 C CA . SER A 1 106 ? -20.910 8.129 22.969 1.00 92.38 106 SER A CA 1
ATOM 802 C C . SER A 1 106 ? -22.256 7.910 22.271 1.00 92.38 106 SER A C 1
ATOM 804 O O . SER A 1 106 ? -23.314 8.023 22.891 1.00 92.38 106 SER A O 1
ATOM 806 N N . LEU A 1 107 ? -22.232 7.512 20.996 1.00 93.19 107 LEU A N 1
ATOM 807 C CA . LEU A 1 107 ? -23.433 7.198 20.229 1.00 93.19 107 LEU A CA 1
ATOM 808 C C . LEU A 1 107 ? -24.144 5.954 20.776 1.00 93.19 107 LEU A C 1
ATOM 810 O O . LEU A 1 107 ? -25.367 5.960 20.909 1.00 93.19 107 LEU A O 1
ATOM 814 N N . ALA A 1 108 ? -23.400 4.914 21.155 1.00 92.75 108 ALA A N 1
ATOM 815 C CA . ALA A 1 108 ? -23.951 3.736 21.822 1.00 92.75 108 ALA A CA 1
ATOM 816 C C . ALA A 1 108 ? -24.606 4.092 23.171 1.00 92.75 108 ALA A C 1
ATOM 818 O O . ALA A 1 108 ? -25.688 3.605 23.486 1.00 92.75 108 ALA A O 1
ATOM 819 N N . ALA A 1 109 ? -23.999 4.987 23.954 1.00 90.56 109 ALA A N 1
ATOM 820 C CA . ALA A 1 109 ? -24.581 5.455 25.210 1.00 90.56 109 ALA A CA 1
ATOM 821 C C . ALA A 1 109 ? -25.856 6.287 24.986 1.00 90.56 109 ALA A C 1
ATOM 823 O O . ALA A 1 109 ? -26.860 6.075 25.664 1.00 90.56 109 ALA A O 1
ATOM 824 N N . ALA A 1 110 ? -25.842 7.198 24.009 1.00 89.31 110 ALA A N 1
ATOM 825 C CA . ALA A 1 110 ? -26.997 8.024 23.670 1.00 89.31 110 ALA A CA 1
ATOM 826 C C . ALA A 1 110 ? -28.168 7.192 23.124 1.00 89.31 110 ALA A C 1
ATOM 828 O O . ALA A 1 110 ? -29.318 7.456 23.466 1.00 89.31 110 ALA A O 1
ATOM 829 N N . THR A 1 111 ? -27.885 6.177 22.302 1.00 90.81 111 THR A N 1
ATOM 830 C CA . THR A 1 111 ? -28.903 5.243 21.789 1.00 90.81 111 THR A CA 1
ATOM 831 C C . THR A 1 111 ? -29.478 4.365 22.895 1.00 90.81 111 THR A C 1
ATOM 833 O O . THR A 1 111 ? -30.694 4.235 22.982 1.00 90.81 111 THR A O 1
ATOM 836 N N . ALA A 1 112 ? -28.649 3.855 23.808 1.00 89.19 112 ALA A N 1
ATOM 837 C CA . ALA A 1 112 ? -29.142 3.131 24.977 1.00 89.19 112 ALA A CA 1
ATOM 838 C C . ALA A 1 112 ? -30.046 4.014 25.859 1.00 89.19 112 ALA A C 1
ATOM 840 O O . ALA A 1 112 ? -31.087 3.560 26.322 1.00 89.19 112 ALA A O 1
ATOM 841 N N . GLU A 1 113 ? -29.700 5.292 26.061 1.00 87.38 113 GLU A N 1
ATOM 842 C CA . GLU A 1 113 ? -30.529 6.225 26.833 1.00 87.38 113 GLU A CA 1
ATOM 843 C C . GLU A 1 113 ? -31.871 6.532 26.145 1.00 87.38 113 GLU A C 1
ATOM 845 O O . GLU A 1 113 ? -32.908 6.621 26.813 1.00 87.38 113 GLU A O 1
ATOM 850 N N . THR A 1 114 ? -31.888 6.702 24.819 1.00 84.75 114 THR A N 1
ATOM 851 C CA . THR A 1 114 ? -33.136 6.930 24.077 1.00 84.75 114 THR A CA 1
ATOM 852 C C . THR A 1 114 ? -34.015 5.685 24.054 1.00 84.75 114 THR A C 1
ATOM 854 O O . THR A 1 114 ? -35.221 5.816 24.267 1.00 84.75 114 THR A O 1
ATOM 857 N N . GLU A 1 115 ? -33.439 4.495 23.881 1.00 86.25 115 GLU A N 1
ATOM 858 C CA . GLU A 1 115 ? -34.142 3.214 24.001 1.00 86.25 115 GLU A CA 1
ATOM 859 C C . GLU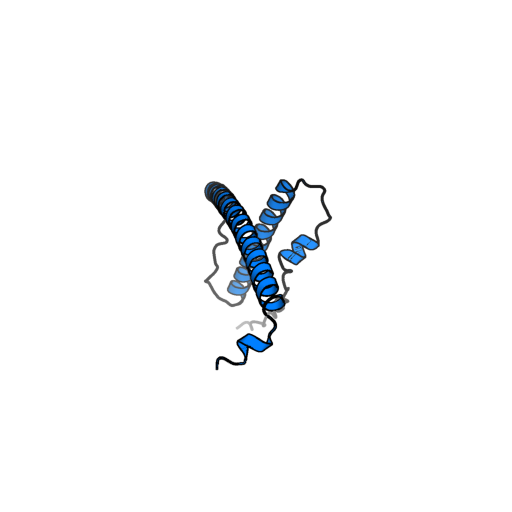 A 1 115 ? -34.745 3.038 25.400 1.00 86.25 115 GLU A C 1
ATOM 861 O O . GLU A 1 115 ? -35.931 2.733 25.521 1.00 86.25 115 GLU A O 1
ATOM 866 N N . ASP A 1 116 ? -33.994 3.344 26.460 1.00 82.81 116 ASP A N 1
ATOM 867 C CA . ASP A 1 116 ? -34.481 3.318 27.843 1.00 82.81 116 ASP A CA 1
ATOM 868 C C . ASP A 1 116 ? -35.659 4.279 28.065 1.00 82.81 116 ASP A C 1
ATOM 870 O O . ASP A 1 116 ? -36.635 3.951 28.750 1.00 82.81 116 ASP A O 1
ATOM 874 N N . ARG A 1 117 ? -35.583 5.492 27.502 1.00 80.31 117 ARG A N 1
ATOM 875 C CA . ARG A 1 117 ? -36.668 6.484 27.573 1.00 80.31 117 ARG A CA 1
ATOM 876 C C . ARG A 1 117 ? -37.909 6.013 26.814 1.00 80.31 117 ARG A C 1
ATOM 878 O O . ARG A 1 117 ? -39.010 6.208 27.324 1.00 80.31 117 ARG A O 1
ATOM 885 N N . LEU A 1 118 ? -37.742 5.395 25.644 1.00 78.88 118 LEU A N 1
ATOM 886 C CA . LEU A 1 118 ? -38.827 4.820 24.838 1.00 78.88 118 LEU A CA 1
ATOM 887 C C . LEU A 1 118 ? -39.426 3.555 25.467 1.00 78.88 118 LEU A C 1
ATOM 889 O O . LEU A 1 118 ? -40.606 3.287 25.291 1.00 78.88 118 LEU A O 1
ATOM 893 N N . ALA A 1 119 ? -38.648 2.784 26.224 1.00 78.94 119 ALA A N 1
ATOM 894 C CA . ALA A 1 119 ? -39.161 1.647 26.981 1.00 78.94 119 ALA A CA 1
ATOM 895 C C . ALA A 1 119 ? -39.981 2.099 28.206 1.00 78.94 119 ALA A C 1
ATOM 897 O O . ALA A 1 119 ? -40.975 1.465 28.556 1.00 78.94 119 ALA A O 1
ATOM 898 N N . LYS A 1 120 ? -39.582 3.204 28.857 1.00 78.19 120 LYS A N 1
ATOM 899 C CA . LYS A 1 120 ? -40.258 3.770 30.043 1.00 78.19 120 LYS A CA 1
ATOM 900 C C . LYS A 1 120 ? -41.492 4.607 29.693 1.00 78.19 120 LYS A C 1
ATOM 902 O O . LYS A 1 120 ? -42.470 4.583 30.437 1.00 78.19 120 LYS A O 1
ATOM 907 N N . ARG A 1 121 ? -41.462 5.352 28.583 1.00 66.00 121 ARG A N 1
ATOM 908 C CA . ARG A 1 121 ? -42.651 5.970 27.977 1.00 66.00 121 ARG A CA 1
ATOM 909 C C . ARG A 1 121 ? -43.307 4.917 27.097 1.00 66.00 121 ARG A C 1
ATOM 911 O O . ARG A 1 121 ? -42.917 4.783 25.945 1.00 66.00 121 ARG A O 1
ATOM 918 N N . GLY A 1 122 ? -44.250 4.149 27.643 1.00 58.47 122 GLY A N 1
ATOM 919 C CA . GLY A 1 122 ? -45.011 3.175 26.859 1.00 58.47 122 GLY A CA 1
ATOM 920 C C . GLY A 1 122 ? -45.443 3.768 25.511 1.00 58.47 122 GLY A C 1
ATOM 921 O O . GLY A 1 122 ? -45.831 4.934 25.436 1.00 58.47 122 GLY A O 1
ATOM 922 N N . TRP A 1 123 ? -45.334 2.974 24.446 1.00 56.09 123 TRP A N 1
ATOM 923 C CA . TRP A 1 123 ? -45.572 3.383 23.054 1.00 56.09 123 TRP A CA 1
ATOM 924 C C . TRP A 1 123 ? -46.974 3.970 22.786 1.00 56.09 123 TRP A C 1
ATOM 926 O O . TRP A 1 123 ? -47.211 4.520 21.711 1.00 56.09 123 TRP A O 1
ATOM 936 N N . ASP A 1 124 ? -47.879 3.898 23.761 1.00 54.19 124 ASP A N 1
ATOM 937 C CA . ASP A 1 124 ? -49.250 4.393 23.677 1.00 54.19 124 ASP A CA 1
ATOM 938 C C . ASP A 1 124 ? -49.347 5.931 23.601 1.00 54.19 124 ASP A C 1
ATOM 940 O O . ASP A 1 124 ? -50.250 6.440 22.942 1.00 54.19 124 ASP A O 1
ATOM 944 N N . ASP A 1 125 ? -48.400 6.693 24.167 1.00 52.62 125 ASP A N 1
ATOM 945 C CA . ASP A 1 125 ? -48.469 8.171 24.156 1.00 52.62 125 ASP A CA 1
ATOM 946 C C . ASP A 1 125 ? -47.906 8.820 22.873 1.00 52.62 125 ASP A C 1
ATOM 948 O O . ASP A 1 125 ? -48.206 9.976 22.569 1.00 52.62 125 ASP A O 1
ATOM 952 N N . VAL A 1 126 ? -47.089 8.103 22.090 1.00 55.06 126 VAL A N 1
ATOM 953 C CA . VAL A 1 126 ? -46.441 8.664 20.883 1.00 55.06 126 VAL A CA 1
ATOM 954 C C . VAL A 1 126 ? -47.342 8.556 19.645 1.00 55.06 126 VAL A C 1
ATOM 956 O O . VAL A 1 126 ? -47.251 9.392 18.748 1.00 55.06 126 VAL A O 1
ATOM 959 N N . LEU A 1 127 ? -48.264 7.588 19.606 1.00 52.16 127 LEU A N 1
ATOM 960 C CA . LEU A 1 127 ? -49.198 7.395 18.486 1.00 52.16 127 LEU A CA 1
ATOM 961 C C . LEU A 1 127 ? -50.421 8.331 18.512 1.00 52.16 127 LEU A C 1
ATOM 963 O O . LEU A 1 127 ? -51.104 8.448 17.500 1.00 52.16 127 LEU A O 1
ATOM 967 N N . VAL A 1 128 ? -50.696 9.017 19.627 1.00 49.38 128 VAL A N 1
ATOM 968 C CA . VAL A 1 128 ? -51.898 9.867 19.793 1.00 49.38 128 VAL A CA 1
ATOM 969 C C . VAL A 1 128 ? -51.672 11.327 19.354 1.00 49.38 128 VAL A C 1
ATOM 971 O O . VAL A 1 128 ? -52.613 12.112 19.312 1.00 49.38 128 VAL A O 1
ATOM 974 N N . SER A 1 129 ? -50.444 11.711 18.986 1.00 46.31 129 SER A N 1
ATOM 975 C CA . SER A 1 129 ? -50.091 13.115 18.687 1.00 46.31 129 SER A CA 1
ATOM 976 C C . SER A 1 129 ? -49.849 13.437 17.200 1.00 46.31 129 SER A C 1
ATOM 978 O O . SER A 1 129 ? -49.286 14.494 16.912 1.00 46.31 129 SER A O 1
ATOM 980 N N . LEU A 1 130 ? -50.235 12.555 16.267 1.00 40.53 130 LEU A N 1
ATOM 981 C CA . LEU A 1 130 ? -50.218 12.818 14.815 1.00 40.53 130 LEU A CA 1
ATOM 982 C C . LEU A 1 130 ? -51.613 13.165 14.287 1.00 40.53 130 LEU A C 1
ATOM 984 O O . LEU A 1 130 ? -52.563 12.420 14.609 1.00 40.53 130 LEU A O 1
#

Organism: Saprolegnia parasitica (strain CBS 223.65) (NCBI:txid695850)

Sequence (130 aa):
MDALEPVVVPLPRVVCMPSAATANAAVPPMRLSAEQQRHVRALRHHAFRRVQEHHFNCAAILHGSLATRPVAFPDADEETASAAAEATLRAQIQELTAVNLELETSLAAATAETEDRLAKRGWDDVLVSL

Foldseek 3Di:
DDDDDDDDDDDDDDDDDDDLVRVLVPDPDDPDDPVVNVVVSVVSNLVSVLVVLVVVQVVCVVVVHPPRDPSDDQDPVSVVVVVVVVVVVVVVVVVVVVVVVVVVVVVVVVVVVVVVVPVVPDPVVVVVPD

pLDDT: mean 75.61, std 12.55, range [40.53, 95.06]

Secondary structure (DSSP, 8-state):
--------PPPPP---PPPHHHHHHTS------HHHHHHHHHHHHHHHHHHHHHHHHHHHHHTT---PPP-PPPPHHHHHHHHHHHHHHHHHHHHHHHHHHHHHHHHHHHHHHHHHHHHHS-TTTTGGG-